Protein AF-A0A946Y4B0-F1 (afdb_monomer_lite)

Sequence (95 aa):
PLNNLMEDAATAEISRAQLWQWTHHATGILDEGRNVSPAWFKKLLGEEMARIEDRLGEDAFGSGHYPRAAKLLEQITLADKFLSFLTTVAYDELD

Secondary structure (DSSP, 8-state):
-BTTB---HHHHHHHHHHHHHHHHSTT-B-TTS-B--HHHHHHHHHHHHHHHHHHH-HHHHHHS-HHHHHHHHHHHHH-SS--S-HHHHHGGG--

Structure (mmCIF, N/CA/C/O backbone):
data_AF-A0A946Y4B0-F1
#
_entry.id   AF-A0A946Y4B0-F1
#
loop_
_atom_site.group_PDB
_atom_site.id
_atom_site.type_symbol
_atom_site.label_atom_id
_atom_site.label_alt_id
_atom_site.label_comp_id
_atom_site.label_asym_id
_atom_site.label_entity_id
_atom_site.label_seq_id
_atom_site.pdbx_PDB_ins_code
_atom_site.Cartn_x
_atom_site.Cartn_y
_atom_site.Cartn_z
_atom_site.occupancy
_atom_site.B_iso_or_equiv
_atom_site.auth_seq_id
_atom_site.auth_comp_id
_atom_site.auth_asym_id
_atom_site.auth_atom_id
_atom_site.pdbx_PDB_model_num
ATOM 1 N N . PRO A 1 1 ? -5.010 11.997 12.012 1.00 82.25 1 PRO A N 1
ATOM 2 C CA . PRO A 1 1 ? -3.566 12.327 12.095 1.00 82.25 1 PRO A CA 1
ATOM 3 C C . PRO A 1 1 ? -2.763 11.032 12.199 1.00 82.25 1 PRO A C 1
ATOM 5 O O . PRO A 1 1 ? -3.146 10.156 12.971 1.00 82.25 1 PRO A O 1
ATOM 8 N N . LEU A 1 2 ? -1.690 10.900 11.423 1.00 89.00 2 LEU A N 1
ATOM 9 C CA . LEU A 1 2 ? -0.784 9.751 11.473 1.00 89.00 2 LEU A CA 1
ATOM 10 C C . LEU A 1 2 ? 0.598 10.266 11.855 1.00 89.00 2 LEU A C 1
ATOM 12 O O . LEU A 1 2 ? 1.080 11.222 11.265 1.00 89.00 2 LEU A O 1
ATOM 16 N N . ASN A 1 3 ? 1.207 9.682 12.891 1.00 90.62 3 ASN A N 1
ATOM 17 C CA . ASN A 1 3 ? 2.526 10.092 13.393 1.00 90.62 3 ASN A CA 1
ATOM 18 C C . ASN A 1 3 ? 2.650 11.618 13.629 1.00 90.62 3 ASN A C 1
ATOM 20 O O . ASN A 1 3 ? 3.670 12.224 13.317 1.00 90.62 3 ASN A O 1
ATOM 24 N N . ASN A 1 4 ? 1.601 12.231 14.193 1.00 90.88 4 ASN A N 1
ATOM 25 C CA . ASN A 1 4 ? 1.474 13.676 14.447 1.00 90.88 4 ASN A CA 1
ATOM 26 C C . ASN A 1 4 ? 1.412 14.577 13.197 1.00 90.88 4 ASN A C 1
ATOM 28 O O . ASN A 1 4 ? 1.477 15.798 13.329 1.00 90.88 4 ASN A O 1
ATOM 32 N N . LEU A 1 5 ? 1.227 14.002 12.007 1.00 93.19 5 LEU A N 1
ATOM 33 C CA . LEU A 1 5 ? 1.039 14.726 10.752 1.00 93.19 5 LEU A CA 1
ATOM 34 C C . LEU A 1 5 ? -0.426 14.690 10.298 1.00 93.19 5 LEU A C 1
ATOM 36 O O . LEU A 1 5 ? -1.199 13.779 10.632 1.00 93.19 5 LEU A O 1
ATOM 40 N N . MET A 1 6 ? -0.814 15.728 9.556 1.00 94.31 6 MET A N 1
ATOM 41 C CA . MET A 1 6 ? -2.110 15.809 8.893 1.00 94.31 6 MET A CA 1
ATOM 42 C C . MET A 1 6 ? -1.975 15.193 7.506 1.00 94.31 6 MET A C 1
ATOM 44 O O . MET A 1 6 ? -1.536 15.860 6.576 1.00 94.31 6 MET A O 1
ATOM 48 N N . GLU A 1 7 ? -2.329 13.919 7.403 1.00 95.44 7 GLU A N 1
ATOM 49 C CA . GLU A 1 7 ? -2.312 13.207 6.131 1.00 95.44 7 GLU A CA 1
ATOM 50 C C . GLU A 1 7 ? -3.657 13.340 5.422 1.00 95.44 7 GLU A C 1
ATOM 52 O O . GLU A 1 7 ? -4.715 13.285 6.058 1.00 95.44 7 GLU A O 1
ATOM 57 N N . ASP A 1 8 ? -3.604 13.468 4.101 1.00 96.50 8 ASP A N 1
ATOM 58 C CA . ASP A 1 8 ? -4.759 13.424 3.214 1.00 96.50 8 ASP A CA 1
ATOM 59 C C . ASP A 1 8 ? -4.592 12.311 2.162 1.00 96.50 8 ASP A C 1
ATOM 61 O O . ASP A 1 8 ? -3.692 11.466 2.235 1.00 96.50 8 ASP A O 1
ATOM 65 N N . ALA A 1 9 ? -5.489 12.278 1.174 1.00 94.81 9 ALA A N 1
ATOM 66 C CA . ALA A 1 9 ? -5.420 11.290 0.104 1.00 94.81 9 ALA A CA 1
ATOM 67 C C . ALA A 1 9 ? -4.120 11.388 -0.713 1.00 94.81 9 ALA A C 1
ATOM 69 O O . ALA A 1 9 ? -3.644 10.362 -1.191 1.00 94.81 9 ALA A O 1
ATOM 70 N N . ALA A 1 10 ? -3.514 12.572 -0.854 1.00 95.44 10 ALA A N 1
ATOM 71 C CA . ALA A 1 10 ? -2.295 12.739 -1.638 1.00 95.44 10 ALA A CA 1
ATOM 72 C C . ALA A 1 10 ? -1.108 12.000 -0.999 1.00 95.44 10 ALA A C 1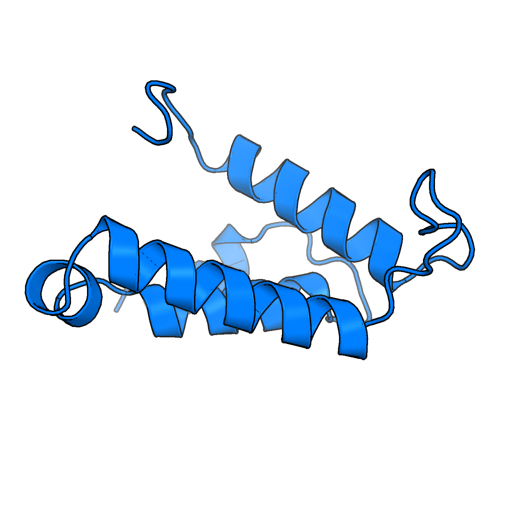
ATOM 74 O O . ALA A 1 10 ? -0.316 11.393 -1.724 1.00 95.44 10 ALA A O 1
ATOM 75 N N . THR A 1 11 ? -1.023 11.959 0.337 1.00 96.81 11 THR A N 1
ATOM 76 C CA . THR A 1 11 ? -0.023 11.137 1.042 1.00 96.81 11 THR A CA 1
ATOM 77 C C . THR A 1 11 ? -0.189 9.656 0.709 1.00 96.81 11 THR A C 1
ATOM 79 O O . THR A 1 11 ? 0.788 8.962 0.405 1.00 96.81 11 THR A O 1
ATOM 82 N N . ALA A 1 12 ? -1.424 9.153 0.732 1.00 97.00 12 ALA A N 1
ATOM 83 C CA . ALA A 1 12 ? -1.700 7.767 0.371 1.00 97.00 12 ALA A CA 1
ATOM 84 C C . ALA A 1 12 ? -1.373 7.490 -1.110 1.00 97.00 12 ALA A C 1
ATOM 86 O O . ALA A 1 12 ? -0.793 6.449 -1.423 1.00 97.00 12 ALA A O 1
ATOM 87 N N . GLU A 1 13 ? -1.666 8.437 -2.008 1.00 98.00 13 GLU A N 1
ATOM 88 C CA . GLU A 1 13 ? -1.381 8.326 -3.442 1.00 98.00 13 GLU A CA 1
ATOM 89 C C . GLU A 1 13 ? 0.116 8.242 -3.741 1.00 98.00 13 GLU A C 1
ATOM 91 O O . GLU A 1 13 ? 0.542 7.339 -4.464 1.00 98.00 13 GLU A O 1
ATOM 96 N N . ILE A 1 14 ? 0.939 9.128 -3.169 1.00 97.38 14 ILE A N 1
ATOM 97 C CA . ILE A 1 14 ? 2.386 9.068 -3.413 1.00 97.38 14 ILE A CA 1
ATOM 98 C C . ILE A 1 14 ? 3.000 7.799 -2.808 1.00 97.38 14 ILE A C 1
ATOM 100 O O . ILE A 1 14 ? 3.837 7.158 -3.445 1.00 97.38 14 ILE A O 1
ATOM 104 N N . SER A 1 15 ? 2.519 7.378 -1.633 1.00 97.69 15 SER A N 1
ATOM 105 C CA . SER A 1 15 ? 3.001 6.170 -0.952 1.00 97.69 15 SER A CA 1
ATOM 106 C C . SER A 1 15 ? 2.723 4.912 -1.778 1.00 97.69 15 SER A C 1
ATOM 108 O O . SER A 1 15 ? 3.636 4.135 -2.068 1.00 97.69 15 SER A O 1
ATOM 110 N N . ARG A 1 16 ? 1.474 4.715 -2.230 1.00 97.44 16 ARG A N 1
ATOM 111 C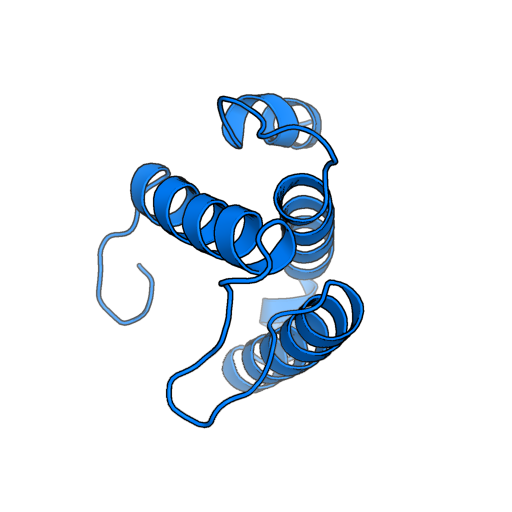 CA . ARG A 1 16 ? 1.119 3.550 -3.059 1.00 97.44 16 ARG A CA 1
ATOM 112 C C . ARG A 1 16 ? 1.770 3.607 -4.437 1.00 97.44 16 ARG A C 1
ATOM 114 O O . ARG A 1 16 ? 2.059 2.555 -5.006 1.00 97.44 16 ARG A O 1
ATOM 121 N N . ALA A 1 17 ? 2.021 4.806 -4.969 1.00 97.56 17 ALA A N 1
ATOM 122 C CA . ALA A 1 17 ? 2.663 4.957 -6.265 1.00 97.56 17 ALA A CA 1
ATOM 123 C C . ALA A 1 17 ? 4.134 4.540 -6.250 1.00 97.56 17 ALA A C 1
ATOM 125 O O . ALA A 1 17 ? 4.581 3.846 -7.164 1.00 97.56 17 ALA A O 1
ATOM 126 N N . GLN A 1 18 ? 4.860 4.896 -5.190 1.00 97.31 18 GLN A N 1
ATOM 127 C CA . GLN A 1 18 ? 6.239 4.461 -4.993 1.00 97.31 18 GLN A CA 1
ATOM 128 C C . GLN A 1 18 ? 6.329 2.940 -4.832 1.00 97.31 18 GLN A C 1
ATOM 130 O O . GLN A 1 18 ? 7.155 2.299 -5.482 1.00 97.31 18 GLN A O 1
ATOM 135 N N . LEU A 1 19 ? 5.431 2.349 -4.036 1.00 97.62 19 LEU A N 1
ATOM 136 C CA . LEU A 1 19 ? 5.353 0.896 -3.879 1.00 97.62 19 LEU A CA 1
ATOM 137 C C . LEU A 1 19 ? 5.073 0.194 -5.211 1.00 97.62 19 LEU A C 1
ATOM 139 O O . LEU A 1 19 ? 5.771 -0.761 -5.539 1.00 97.62 19 LEU A O 1
ATOM 143 N N . TRP A 1 20 ? 4.109 0.686 -5.999 1.00 98.12 20 TRP A N 1
ATOM 144 C CA . TRP A 1 20 ? 3.824 0.146 -7.333 1.00 98.12 20 TRP A CA 1
ATOM 145 C C . TRP A 1 20 ? 5.055 0.230 -8.243 1.00 98.12 20 TRP A C 1
ATOM 147 O O . TRP A 1 20 ? 5.417 -0.746 -8.893 1.00 98.12 20 TRP A O 1
ATOM 157 N N . GLN A 1 21 ? 5.749 1.372 -8.261 1.00 97.44 21 GLN A N 1
ATOM 158 C CA . GLN A 1 21 ? 6.939 1.546 -9.091 1.00 97.44 21 GLN A CA 1
ATOM 159 C C . GLN A 1 21 ? 8.036 0.541 -8.714 1.00 97.44 21 GLN A C 1
ATOM 161 O O . GLN A 1 21 ? 8.628 -0.096 -9.587 1.00 97.44 21 GLN A O 1
ATOM 166 N N . TRP A 1 22 ? 8.301 0.368 -7.420 1.00 97.44 22 TRP A N 1
ATOM 167 C CA . TRP A 1 22 ? 9.319 -0.566 -6.952 1.00 97.44 22 TRP A CA 1
ATOM 168 C C . TRP A 1 22 ? 8.956 -2.030 -7.207 1.00 97.44 22 TRP A C 1
ATOM 170 O O . TRP A 1 22 ? 9.843 -2.804 -7.551 1.00 97.44 22 TRP A O 1
ATOM 180 N N . THR A 1 23 ? 7.678 -2.408 -7.117 1.00 97.25 23 THR A N 1
ATOM 181 C CA . THR A 1 23 ? 7.246 -3.787 -7.403 1.00 97.25 23 THR A CA 1
ATOM 182 C C . THR A 1 23 ? 7.248 -4.147 -8.886 1.00 97.25 23 THR A C 1
ATOM 184 O O . THR A 1 23 ? 7.327 -5.333 -9.214 1.00 97.25 23 THR A O 1
ATOM 187 N N . HIS A 1 24 ? 7.188 -3.154 -9.780 1.00 96.25 24 HIS A N 1
ATOM 188 C CA . HIS A 1 24 ? 7.065 -3.365 -11.228 1.00 96.25 24 HIS A CA 1
ATOM 189 C C . HIS A 1 24 ? 8.368 -3.177 -12.011 1.00 96.25 24 HIS A C 1
ATOM 191 O O . HIS A 1 24 ? 8.497 -3.694 -13.123 1.00 96.25 24 HIS A O 1
ATOM 197 N N . HIS A 1 25 ? 9.346 -2.453 -11.467 1.00 94.00 25 HIS A N 1
ATOM 198 C CA . HIS A 1 25 ? 10.599 -2.173 -12.163 1.00 94.00 25 HIS A CA 1
ATOM 199 C C . HIS A 1 25 ? 11.778 -2.930 -11.553 1.00 94.00 25 HIS A C 1
ATOM 201 O O . HIS A 1 25 ? 11.959 -2.962 -10.342 1.00 94.00 25 HIS A O 1
ATOM 207 N N . ALA A 1 26 ? 12.665 -3.454 -12.406 1.00 86.88 26 ALA A N 1
ATOM 208 C CA . ALA A 1 26 ? 13.887 -4.144 -11.977 1.00 86.88 26 ALA A CA 1
ATOM 209 C C . ALA A 1 26 ? 14.850 -3.258 -11.157 1.00 86.88 26 ALA A C 1
ATOM 211 O O . ALA A 1 26 ? 15.763 -3.771 -10.517 1.00 86.88 26 ALA A O 1
ATOM 212 N N . THR A 1 27 ? 14.651 -1.938 -11.175 1.00 91.75 27 THR A N 1
ATOM 213 C CA . THR A 1 27 ? 15.388 -0.953 -10.373 1.00 91.75 27 THR A CA 1
ATOM 214 C C . THR A 1 27 ? 14.753 -0.678 -9.009 1.00 91.75 27 THR A C 1
ATOM 216 O O . THR A 1 27 ? 15.254 0.173 -8.282 1.00 91.75 27 THR A O 1
ATOM 219 N N . GLY A 1 28 ? 13.660 -1.358 -8.647 1.00 92.75 28 GLY A N 1
ATOM 220 C CA . GLY A 1 28 ? 13.071 -1.341 -7.307 1.00 92.75 28 GLY A CA 1
ATOM 221 C C . GLY A 1 28 ? 13.934 -2.107 -6.310 1.00 92.75 28 GLY A C 1
ATOM 222 O O . GLY A 1 28 ? 13.527 -3.138 -5.785 1.00 92.75 28 GLY A O 1
ATOM 223 N N . ILE A 1 29 ? 15.161 -1.638 -6.103 1.00 94.62 29 ILE A N 1
ATOM 224 C CA . ILE A 1 29 ? 16.153 -2.248 -5.227 1.00 94.62 29 ILE A CA 1
ATOM 225 C C . ILE A 1 29 ? 16.427 -1.265 -4.093 1.00 94.62 29 ILE A C 1
ATOM 227 O O . ILE A 1 29 ? 16.735 -0.103 -4.346 1.00 94.62 29 ILE A O 1
ATOM 231 N N . LEU A 1 30 ? 16.285 -1.733 -2.857 1.00 94.62 30 LEU A N 1
ATOM 232 C CA . LEU A 1 30 ? 16.606 -0.960 -1.660 1.00 94.62 30 LEU A CA 1
ATOM 233 C C . LEU A 1 30 ? 18.121 -0.752 -1.536 1.00 94.62 30 LEU A C 1
ATOM 235 O O . LEU A 1 30 ? 18.902 -1.486 -2.143 1.00 94.62 30 LEU A O 1
ATOM 239 N N . ASP A 1 31 ? 18.543 0.206 -0.716 1.00 94.25 31 ASP A N 1
ATOM 240 C CA . ASP A 1 31 ? 19.958 0.571 -0.560 1.00 94.25 31 ASP A CA 1
ATOM 241 C C . ASP A 1 31 ? 20.835 -0.611 -0.107 1.00 94.25 31 ASP A C 1
ATOM 243 O O . ASP A 1 31 ? 22.002 -0.715 -0.484 1.00 94.25 31 ASP A O 1
ATOM 247 N N . GLU A 1 32 ? 20.270 -1.558 0.647 1.00 94.31 32 GLU A N 1
ATOM 248 C CA . GLU A 1 32 ? 20.937 -2.796 1.059 1.00 94.31 32 GLU A CA 1
ATOM 249 C C . GLU A 1 32 ? 20.958 -3.902 -0.019 1.00 94.31 32 GLU A C 1
ATOM 251 O O . GLU A 1 32 ? 21.399 -5.022 0.243 1.00 94.31 32 GLU A O 1
ATOM 256 N N . GLY A 1 33 ? 20.474 -3.615 -1.231 1.00 93.88 33 GLY A N 1
ATOM 257 C CA . GLY A 1 33 ? 20.506 -4.513 -2.389 1.00 93.88 33 GLY A CA 1
ATOM 258 C C . GLY A 1 33 ? 19.294 -5.440 -2.533 1.00 93.88 33 GLY A C 1
ATOM 259 O O . GLY A 1 33 ? 19.299 -6.333 -3.384 1.00 93.88 33 GLY A O 1
ATOM 260 N N . ARG A 1 34 ? 18.242 -5.269 -1.725 1.00 94.56 34 ARG A N 1
ATOM 261 C CA . ARG A 1 34 ? 17.039 -6.115 -1.785 1.00 94.56 34 ARG A CA 1
ATOM 262 C C . ARG A 1 34 ? 16.078 -5.651 -2.876 1.00 94.56 34 ARG A C 1
ATOM 264 O O . ARG A 1 34 ? 15.624 -4.516 -2.852 1.00 94.56 34 ARG A O 1
ATOM 271 N N . ASN A 1 35 ? 15.676 -6.562 -3.760 1.00 95.62 35 ASN A N 1
ATOM 272 C CA . ASN A 1 35 ? 14.595 -6.318 -4.716 1.00 95.62 35 ASN A CA 1
ATOM 273 C C . ASN A 1 35 ? 13.218 -6.311 -4.018 1.00 95.62 35 ASN A C 1
ATOM 275 O O . ASN A 1 35 ? 12.863 -7.265 -3.312 1.00 95.62 35 ASN A O 1
ATOM 279 N N . VAL A 1 36 ? 12.425 -5.269 -4.264 1.00 97.00 36 VAL A N 1
ATOM 280 C CA . VAL A 1 36 ? 11.041 -5.112 -3.806 1.00 97.00 36 VAL A CA 1
ATOM 281 C C . VAL A 1 36 ? 10.110 -5.968 -4.673 1.00 97.00 36 VAL A C 1
ATOM 283 O O . VAL A 1 36 ? 9.332 -5.485 -5.479 1.00 97.00 36 VAL A O 1
ATOM 286 N N . SER A 1 37 ? 10.180 -7.289 -4.520 1.00 96.50 37 SER A N 1
ATOM 287 C CA . SER A 1 37 ? 9.282 -8.201 -5.247 1.00 96.50 37 SER A CA 1
ATOM 288 C C . SER A 1 37 ? 7.840 -8.166 -4.705 1.00 96.50 37 SER A C 1
ATOM 290 O O . SER A 1 37 ? 7.649 -7.907 -3.513 1.00 96.50 37 SER A O 1
ATOM 292 N N . PRO A 1 38 ? 6.820 -8.550 -5.503 1.00 96.88 38 PRO A N 1
ATOM 293 C CA . PRO A 1 38 ? 5.445 -8.713 -5.019 1.00 96.88 38 PRO A CA 1
ATOM 294 C C . PRO A 1 38 ? 5.325 -9.621 -3.789 1.00 96.88 38 PRO A C 1
ATOM 296 O O . PRO A 1 38 ? 4.594 -9.313 -2.852 1.00 96.88 38 PRO A O 1
ATOM 299 N N . ALA A 1 39 ? 6.076 -10.727 -3.756 1.00 97.12 39 ALA A N 1
ATOM 300 C CA . ALA A 1 39 ? 6.080 -11.649 -2.621 1.00 97.12 39 ALA A CA 1
ATOM 301 C C . ALA A 1 39 ? 6.646 -10.994 -1.352 1.00 97.12 39 ALA A C 1
ATOM 303 O O . ALA A 1 39 ? 6.109 -11.180 -0.259 1.00 97.12 39 ALA A O 1
ATOM 304 N N . TRP A 1 40 ? 7.712 -10.204 -1.498 1.00 97.25 40 TRP A N 1
ATOM 305 C CA . TRP A 1 40 ? 8.300 -9.477 -0.379 1.00 97.25 40 TRP A CA 1
ATOM 306 C C . TRP A 1 40 ? 7.384 -8.355 0.119 1.00 97.25 40 TRP A C 1
ATOM 308 O O . TRP A 1 40 ? 7.195 -8.227 1.325 1.00 97.25 40 TRP A O 1
ATOM 318 N N . PHE A 1 41 ? 6.749 -7.613 -0.789 1.00 98.06 41 PHE A N 1
ATOM 319 C CA . PHE A 1 41 ? 5.750 -6.605 -0.437 1.00 98.06 41 PHE A CA 1
ATOM 320 C C . PHE A 1 41 ? 4.582 -7.204 0.363 1.00 98.06 41 PHE A C 1
ATOM 322 O O . PHE A 1 41 ? 4.253 -6.678 1.420 1.00 98.06 41 PHE A O 1
ATOM 329 N N . LYS A 1 42 ? 4.002 -8.337 -0.068 1.00 98.31 42 LYS A N 1
ATOM 330 C CA . LYS A 1 42 ? 2.921 -9.009 0.684 1.00 98.31 42 LYS A CA 1
ATOM 331 C C . LYS A 1 42 ? 3.355 -9.421 2.088 1.00 98.31 42 LYS A C 1
ATOM 333 O O . LYS A 1 42 ? 2.596 -9.267 3.041 1.00 98.31 42 LYS A O 1
ATOM 338 N N . LYS A 1 43 ? 4.585 -9.929 2.220 1.00 98.19 43 LYS A N 1
ATOM 339 C CA . LYS A 1 43 ? 5.164 -10.255 3.527 1.00 98.19 43 LYS A CA 1
ATOM 340 C C . LYS A 1 43 ? 5.257 -9.004 4.407 1.00 98.19 43 LYS A C 1
ATOM 342 O O . LYS A 1 43 ? 4.791 -9.040 5.540 1.00 98.19 43 LYS A O 1
ATOM 347 N N . LEU A 1 44 ? 5.813 -7.914 3.877 1.00 97.88 44 LEU A N 1
ATOM 348 C CA . LEU A 1 44 ? 5.959 -6.654 4.605 1.00 97.88 44 LEU A CA 1
ATOM 349 C C . LEU A 1 44 ? 4.598 -6.068 5.008 1.00 97.88 44 LEU A C 1
ATOM 351 O O . LEU A 1 44 ? 4.438 -5.624 6.136 1.00 97.88 44 LEU A O 1
ATOM 355 N N . LEU A 1 45 ? 3.600 -6.124 4.123 1.00 98.44 45 LEU A N 1
ATOM 356 C CA . LEU A 1 45 ? 2.238 -5.680 4.417 1.00 98.44 45 LEU A CA 1
ATOM 357 C C . LEU A 1 45 ? 1.643 -6.431 5.619 1.00 98.44 45 LEU A C 1
ATOM 359 O O . LEU A 1 45 ? 1.047 -5.807 6.492 1.00 98.44 45 LEU A O 1
ATOM 363 N N . GLY A 1 46 ? 1.838 -7.752 5.694 1.00 98.31 46 GLY A N 1
ATOM 364 C CA . GLY A 1 46 ? 1.412 -8.554 6.844 1.00 98.31 46 GLY A CA 1
ATOM 365 C C . GLY A 1 46 ? 2.154 -8.199 8.138 1.00 98.31 46 GLY A C 1
ATOM 366 O O . GLY A 1 46 ? 1.531 -8.083 9.190 1.00 98.31 46 GLY A O 1
ATOM 367 N N . GLU A 1 47 ? 3.470 -7.981 8.060 1.00 98.50 47 GLU A N 1
ATOM 368 C CA . GLU A 1 47 ? 4.286 -7.558 9.208 1.00 98.50 47 GLU A CA 1
ATOM 369 C C . GLU A 1 47 ? 3.852 -6.184 9.744 1.00 98.50 47 GLU A C 1
ATOM 371 O O . GLU A 1 47 ? 3.718 -6.012 10.954 1.00 98.50 47 GLU A O 1
ATOM 376 N N . GLU A 1 48 ? 3.587 -5.214 8.866 1.00 98.12 48 GLU A N 1
ATOM 377 C CA . GLU A 1 48 ? 3.123 -3.882 9.270 1.00 98.12 48 GLU A CA 1
ATOM 378 C C . GLU A 1 48 ? 1.691 -3.907 9.816 1.00 98.12 48 GLU A C 1
ATOM 380 O O . GLU A 1 48 ? 1.386 -3.188 10.765 1.00 98.12 48 GLU A O 1
ATOM 385 N N . MET A 1 49 ? 0.825 -4.776 9.288 1.00 97.88 49 MET A N 1
ATOM 386 C CA . MET A 1 49 ? -0.517 -4.987 9.836 1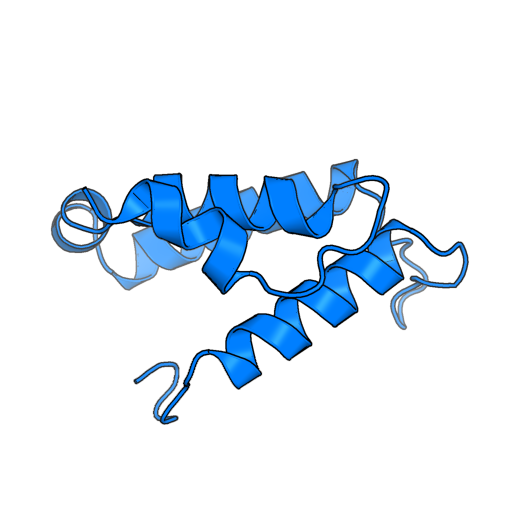.00 97.88 49 MET A CA 1
ATOM 387 C C . MET A 1 49 ? -0.479 -5.506 11.275 1.00 97.88 49 MET A C 1
ATOM 389 O O . MET A 1 49 ? -1.177 -4.953 12.123 1.00 97.88 49 MET A O 1
ATOM 393 N N . ALA A 1 50 ? 0.386 -6.480 11.571 1.00 97.69 50 ALA A N 1
ATOM 394 C CA . ALA A 1 50 ? 0.584 -6.966 12.937 1.00 97.69 50 ALA A CA 1
ATOM 395 C C . ALA A 1 50 ? 1.092 -5.851 13.872 1.00 97.69 50 ALA A C 1
ATOM 397 O O . ALA A 1 50 ? 0.586 -5.679 14.974 1.00 97.69 50 ALA A O 1
ATOM 398 N N . ARG A 1 51 ? 2.029 -5.009 13.410 1.00 97.62 51 ARG A N 1
ATOM 399 C CA . ARG A 1 51 ? 2.511 -3.854 14.197 1.00 97.62 51 ARG A CA 1
ATOM 400 C C . ARG A 1 51 ? 1.427 -2.810 14.453 1.00 97.62 51 ARG A C 1
ATOM 402 O O . ARG A 1 51 ? 1.439 -2.144 15.488 1.00 97.62 51 ARG A O 1
ATOM 409 N N . ILE A 1 52 ? 0.532 -2.600 13.488 1.00 96.06 52 ILE A N 1
ATOM 410 C CA . ILE A 1 52 ? -0.605 -1.690 13.643 1.00 96.06 52 ILE A CA 1
ATOM 411 C C . ILE A 1 52 ? -1.572 -2.243 14.693 1.00 96.06 52 ILE A C 1
ATOM 413 O O . ILE A 1 52 ? -1.989 -1.479 15.561 1.00 96.06 52 ILE A O 1
ATOM 417 N N . GLU A 1 53 ? -1.874 -3.539 14.644 1.00 96.56 53 GLU A N 1
ATOM 418 C CA . GLU A 1 53 ? -2.689 -4.232 15.647 1.00 96.56 53 GLU A CA 1
ATOM 419 C C . GLU A 1 53 ? -2.076 -4.114 17.049 1.00 96.56 53 GLU A C 1
ATOM 421 O O . GLU A 1 53 ? -2.735 -3.602 17.953 1.00 96.56 53 GLU A O 1
ATOM 426 N N . ASP A 1 54 ? -0.785 -4.426 17.205 1.00 97.06 54 ASP A N 1
ATOM 427 C CA . ASP A 1 54 ? -0.056 -4.294 18.476 1.00 97.06 54 ASP A CA 1
ATOM 428 C C . ASP A 1 54 ? -0.100 -2.863 19.037 1.00 97.06 54 ASP A C 1
ATOM 430 O O . ASP A 1 54 ? -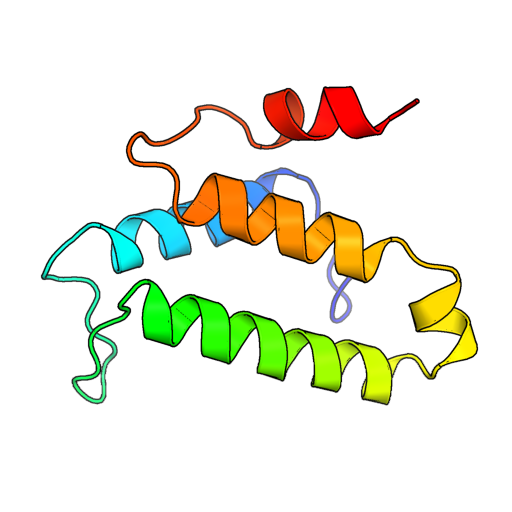0.223 -2.648 20.245 1.00 97.06 54 ASP A O 1
ATOM 434 N N . ARG A 1 55 ? 0.014 -1.852 18.165 1.00 94.81 55 ARG A N 1
ATOM 435 C CA . ARG A 1 55 ? 0.037 -0.437 18.567 1.00 94.81 55 ARG A CA 1
ATOM 436 C C . ARG A 1 55 ? -1.337 0.088 18.981 1.00 94.81 55 ARG 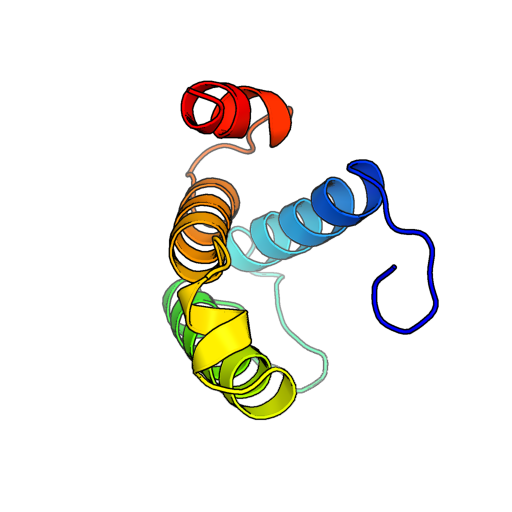A C 1
ATOM 438 O O . ARG A 1 55 ? -1.403 1.000 19.804 1.00 94.81 55 ARG A O 1
ATOM 445 N N . LEU A 1 56 ? -2.406 -0.408 18.365 1.00 94.00 56 LEU A N 1
ATOM 446 C CA . LEU A 1 56 ? -3.771 0.068 18.601 1.00 94.00 56 LEU A CA 1
ATOM 447 C C . LEU A 1 56 ? -4.504 -0.748 19.670 1.00 94.00 56 LEU A C 1
ATOM 449 O O . LEU A 1 56 ? -5.392 -0.211 20.331 1.00 94.00 56 LEU A O 1
ATOM 453 N N . GLY A 1 57 ? -4.117 -2.011 19.851 1.00 95.31 57 GLY A N 1
ATOM 454 C CA . GLY A 1 57 ? -4.847 -2.999 20.637 1.00 95.31 57 GLY A CA 1
ATOM 455 C C . GLY A 1 57 ? -5.994 -3.641 19.848 1.00 95.31 57 GLY A C 1
ATOM 456 O O . GLY A 1 57 ? -6.548 -3.039 18.923 1.00 95.31 57 GLY A O 1
ATOM 457 N N . GLU A 1 58 ? -6.366 -4.861 20.248 1.00 92.44 58 GLU A N 1
ATOM 458 C CA . GLU A 1 58 ? -7.351 -5.707 19.552 1.00 92.44 58 GLU A CA 1
ATOM 459 C C . GLU A 1 58 ? -8.698 -5.001 19.330 1.00 92.44 58 GLU A C 1
ATOM 461 O O . GLU A 1 58 ? -9.244 -5.053 18.230 1.00 92.44 58 GLU A O 1
ATOM 466 N N . ASP A 1 59 ? -9.215 -4.275 20.328 1.00 92.06 59 ASP A N 1
ATOM 467 C CA . ASP A 1 59 ? -10.524 -3.612 20.231 1.00 92.06 59 ASP A CA 1
ATOM 468 C C . ASP A 1 59 ? -10.545 -2.492 19.174 1.00 92.06 59 ASP A C 1
ATOM 470 O O . ASP A 1 59 ? -11.465 -2.396 18.353 1.00 92.06 59 ASP A O 1
ATOM 474 N N . ALA A 1 60 ? -9.527 -1.626 19.171 1.00 93.12 60 ALA A N 1
ATOM 475 C CA . ALA A 1 60 ? -9.438 -0.512 18.226 1.00 93.12 60 ALA A CA 1
ATOM 476 C C . ALA A 1 60 ? -9.091 -0.998 16.813 1.00 93.12 60 ALA A C 1
ATOM 478 O O . ALA A 1 60 ? -9.593 -0.461 15.825 1.00 93.12 60 ALA A O 1
ATOM 479 N N . PHE A 1 61 ? -8.263 -2.038 16.709 1.00 94.00 61 PHE A N 1
ATOM 480 C CA . PHE A 1 61 ? -7.958 -2.671 15.434 1.00 94.00 61 PHE A CA 1
ATOM 481 C C . PHE A 1 61 ? -9.186 -3.385 14.849 1.00 94.00 61 PHE A C 1
ATOM 483 O O . PHE A 1 61 ? -9.526 -3.171 13.685 1.00 94.00 61 PHE A O 1
ATOM 490 N N . GLY A 1 62 ? -9.894 -4.172 15.663 1.00 91.62 62 GLY A N 1
ATOM 491 C CA . GLY A 1 62 ? -11.062 -4.955 15.258 1.00 91.62 62 GLY A CA 1
ATOM 492 C C . GLY A 1 62 ? -12.294 -4.116 14.909 1.00 91.62 62 GLY A C 1
ATOM 493 O O . GLY A 1 62 ? -13.084 -4.516 14.057 1.00 91.62 62 GLY A O 1
ATOM 494 N N . SER A 1 63 ? -12.448 -2.939 15.521 1.00 93.44 63 SER A N 1
ATOM 495 C CA . SER A 1 63 ? -13.495 -1.968 15.161 1.00 93.44 63 SER A CA 1
ATOM 496 C C . SER A 1 63 ? -13.144 -1.103 13.943 1.00 93.44 63 SER A C 1
ATOM 498 O O . SER A 1 63 ? -14.025 -0.458 13.373 1.00 93.44 63 SER A O 1
ATOM 500 N N . GLY A 1 64 ? -11.874 -1.086 13.529 1.00 93.62 64 GLY A N 1
ATOM 501 C CA . GLY A 1 64 ? -11.411 -0.382 12.339 1.00 93.62 64 GLY A CA 1
ATOM 502 C C . GLY A 1 64 ? -11.575 -1.183 11.043 1.00 93.62 64 GLY A C 1
ATOM 503 O O . GLY A 1 64 ? -11.972 -2.345 11.017 1.00 93.62 64 GLY A O 1
ATOM 504 N N . HIS A 1 65 ? -11.204 -0.560 9.923 1.00 95.00 65 HIS A N 1
ATOM 505 C CA . HIS A 1 65 ? -11.249 -1.179 8.592 1.00 95.00 65 HIS A CA 1
ATOM 506 C C . HIS A 1 65 ? -9.866 -1.634 8.093 1.00 95.00 65 HIS A C 1
ATOM 508 O O . HIS A 1 65 ? -9.646 -1.724 6.885 1.00 95.00 65 HIS A O 1
ATOM 514 N N . TYR A 1 66 ? -8.918 -1.923 8.994 1.00 95.75 66 TYR A N 1
ATOM 515 C CA . TYR A 1 66 ? -7.528 -2.237 8.632 1.00 95.75 66 TYR A CA 1
ATOM 516 C C . TYR A 1 66 ? -7.389 -3.437 7.681 1.00 95.75 66 TYR A C 1
ATOM 518 O O . TYR A 1 66 ? -6.688 -3.296 6.677 1.00 95.75 66 TYR A O 1
ATOM 526 N N . PRO A 1 67 ? -8.079 -4.583 7.886 1.00 94.50 67 PRO A N 1
ATOM 527 C CA . PRO A 1 67 ? -7.985 -5.707 6.950 1.00 94.50 67 PRO A CA 1
ATOM 528 C C . PRO A 1 67 ? -8.468 -5.353 5.537 1.00 94.50 67 PRO A C 1
ATOM 530 O O . PRO A 1 67 ? -7.868 -5.762 4.542 1.00 94.50 67 PRO A O 1
ATOM 533 N N . ARG A 1 68 ? -9.534 -4.549 5.441 1.00 94.38 68 ARG A N 1
ATOM 534 C CA . ARG A 1 68 ? -10.072 -4.063 4.163 1.00 94.38 68 ARG A CA 1
ATOM 535 C C . ARG A 1 68 ? -9.103 -3.083 3.497 1.00 94.38 68 ARG A C 1
ATOM 537 O O . ARG A 1 68 ? -8.816 -3.232 2.313 1.00 94.38 68 ARG A O 1
ATOM 544 N N . ALA A 1 69 ? -8.541 -2.147 4.262 1.00 96.12 69 ALA A N 1
ATOM 545 C CA . ALA A 1 69 ? -7.545 -1.195 3.776 1.00 96.12 69 ALA A CA 1
ATOM 546 C C . ALA A 1 69 ? -6.273 -1.891 3.262 1.00 96.12 69 ALA A C 1
ATOM 548 O O . ALA A 1 69 ? -5.771 -1.535 2.199 1.00 96.12 69 ALA A O 1
ATOM 549 N N . ALA A 1 70 ? -5.784 -2.920 3.964 1.00 97.38 70 ALA A N 1
ATOM 550 C CA . ALA A 1 70 ? -4.634 -3.709 3.528 1.00 97.38 70 ALA A CA 1
ATOM 551 C C . ALA A 1 70 ? -4.907 -4.440 2.208 1.00 97.38 70 ALA A C 1
ATOM 553 O O . ALA A 1 70 ? -4.082 -4.394 1.298 1.00 97.38 70 ALA A O 1
ATOM 554 N N . LYS A 1 71 ? -6.089 -5.054 2.068 1.00 96.44 71 LYS A N 1
ATOM 555 C CA . LYS A 1 71 ? -6.498 -5.715 0.821 1.00 96.44 71 LYS A CA 1
ATOM 556 C C . LYS A 1 71 ? -6.557 -4.731 -0.351 1.00 96.44 71 LYS A C 1
ATOM 558 O O . LYS A 1 71 ? -6.066 -5.045 -1.433 1.00 96.44 71 LYS A O 1
ATOM 563 N N . LEU A 1 72 ? -7.127 -3.546 -0.130 1.00 96.56 72 LEU A N 1
ATOM 564 C CA . LEU A 1 72 ? -7.189 -2.495 -1.143 1.00 96.56 72 LEU A CA 1
ATOM 565 C C . LEU A 1 72 ? -5.784 -2.023 -1.542 1.00 96.56 72 LEU A C 1
ATOM 567 O O . LEU A 1 72 ? -5.492 -1.918 -2.732 1.00 96.56 72 LEU A O 1
ATOM 571 N N . LEU A 1 73 ? -4.902 -1.789 -0.565 1.00 97.75 73 LEU A N 1
ATOM 572 C CA . LEU A 1 73 ? -3.514 -1.405 -0.818 1.00 97.75 73 LEU A CA 1
ATOM 573 C C . LEU A 1 73 ? -2.774 -2.482 -1.623 1.00 97.75 73 LEU A C 1
ATOM 575 O O . LEU A 1 73 ? -2.110 -2.159 -2.604 1.00 97.75 73 LEU A O 1
ATOM 579 N N . GLU A 1 74 ? -2.934 -3.759 -1.266 1.00 97.94 74 GLU A N 1
ATOM 580 C CA . GLU A 1 74 ? -2.352 -4.866 -2.028 1.00 97.94 74 GLU A CA 1
ATOM 581 C C . GLU A 1 74 ? -2.829 -4.859 -3.482 1.00 97.94 74 GLU A C 1
ATOM 583 O O . GLU A 1 74 ? -2.010 -4.928 -4.401 1.00 97.94 74 GLU A O 1
ATOM 588 N N . GLN A 1 75 ? -4.140 -4.731 -3.694 1.00 96.38 75 GLN A N 1
ATOM 589 C CA . GLN A 1 75 ? -4.741 -4.711 -5.023 1.00 96.38 75 GLN A CA 1
ATOM 590 C C . GLN A 1 75 ? -4.174 -3.584 -5.890 1.00 96.38 75 GLN A C 1
ATOM 592 O O . GLN A 1 75 ? -3.773 -3.834 -7.025 1.00 96.38 75 GLN A O 1
ATOM 597 N N . ILE A 1 76 ? -4.132 -2.349 -5.382 1.00 96.81 76 ILE A N 1
ATOM 598 C CA . ILE A 1 76 ? -3.684 -1.199 -6.180 1.00 96.81 76 ILE A CA 1
ATOM 599 C C . ILE A 1 76 ? -2.164 -1.185 -6.388 1.00 96.81 76 ILE A C 1
ATOM 601 O O . ILE A 1 76 ? -1.697 -0.694 -7.414 1.00 96.81 76 ILE A O 1
ATOM 605 N N . THR A 1 77 ? -1.384 -1.726 -5.447 1.00 97.69 77 THR A N 1
ATOM 606 C CA . THR A 1 77 ? 0.081 -1.806 -5.553 1.00 97.69 77 THR A CA 1
ATOM 607 C C . THR A 1 77 ? 0.537 -2.925 -6.486 1.00 97.69 77 THR A C 1
ATOM 609 O O . THR A 1 77 ? 1.580 -2.786 -7.122 1.00 97.69 77 THR A O 1
ATOM 612 N N . LEU A 1 78 ? -0.217 -4.023 -6.585 1.00 97.38 78 LEU A N 1
ATOM 613 C CA . LEU A 1 78 ? 0.137 -5.187 -7.407 1.00 97.38 78 LEU A CA 1
ATOM 614 C C . LEU A 1 78 ? -0.639 -5.282 -8.726 1.00 97.38 78 LEU A C 1
ATOM 616 O O . LEU A 1 78 ? -0.491 -6.268 -9.443 1.00 97.38 78 LEU A O 1
ATOM 620 N N . ALA A 1 79 ? -1.466 -4.290 -9.051 1.00 97.38 79 ALA A N 1
ATOM 621 C CA . ALA A 1 79 ? -2.155 -4.233 -10.333 1.00 97.38 79 ALA A CA 1
ATOM 622 C C . ALA A 1 79 ? -1.159 -4.067 -11.492 1.00 97.38 79 ALA A C 1
ATOM 624 O O . ALA A 1 79 ? -0.350 -3.145 -11.466 1.00 97.38 79 ALA A O 1
ATOM 625 N N . ASP A 1 80 ? -1.301 -4.870 -12.554 1.00 96.00 80 ASP A N 1
ATOM 626 C CA . ASP A 1 80 ? -0.423 -4.835 -13.742 1.00 96.00 80 ASP A CA 1
ATOM 627 C C . ASP A 1 80 ? -0.279 -3.436 -14.366 1.00 96.00 80 ASP A C 1
ATOM 629 O O . ASP A 1 80 ? 0.738 -3.096 -14.973 1.00 96.00 80 ASP A O 1
ATOM 633 N N . LYS A 1 81 ? -1.335 -2.623 -14.262 1.00 96.56 81 LYS A N 1
ATOM 634 C CA . LYS A 1 81 ? -1.358 -1.235 -14.719 1.00 96.56 81 LYS A CA 1
ATOM 635 C C . LYS A 1 81 ? -1.490 -0.305 -13.531 1.00 96.56 81 LYS A C 1
ATOM 637 O O . LYS A 1 81 ? -2.305 -0.532 -12.639 1.00 96.56 81 LYS A O 1
ATOM 642 N N . PHE A 1 82 ? -0.768 0.806 -13.603 1.00 96.69 82 PHE A N 1
ATOM 643 C CA . PHE A 1 82 ? -0.913 1.882 -12.642 1.00 96.69 82 PHE A CA 1
ATOM 644 C C . PHE A 1 82 ? -2.317 2.490 -12.720 1.00 96.69 82 PHE A C 1
ATOM 646 O O . PHE A 1 82 ? -2.700 3.084 -13.731 1.00 96.69 82 PHE A O 1
ATOM 653 N N . LEU A 1 83 ? -3.080 2.351 -11.640 1.00 95.25 83 LEU A N 1
ATOM 654 C CA . LEU A 1 83 ? -4.398 2.965 -11.512 1.00 95.25 83 LEU A CA 1
ATOM 655 C C . LEU A 1 83 ? -4.249 4.470 -11.272 1.00 95.25 83 LEU A C 1
ATOM 657 O O . LEU A 1 83 ? -3.398 4.893 -10.489 1.00 95.25 83 LEU A O 1
ATOM 661 N N . SER A 1 84 ? -5.066 5.290 -11.934 1.00 93.88 84 SER A N 1
ATOM 662 C CA . SER A 1 84 ? -4.922 6.750 -11.868 1.00 93.88 84 SER A CA 1
ATOM 663 C C . SER A 1 84 ? -5.169 7.306 -10.467 1.00 93.88 84 SER A C 1
ATOM 665 O O . SER A 1 84 ? -4.382 8.129 -10.014 1.00 93.88 84 SER A O 1
ATOM 667 N N . PHE A 1 85 ? -6.192 6.811 -9.765 1.00 95.94 85 PHE A N 1
ATOM 668 C CA . PHE A 1 85 ? -6.549 7.270 -8.423 1.00 95.94 85 PHE A CA 1
ATOM 669 C C . PHE A 1 85 ? -6.955 6.096 -7.537 1.00 95.94 85 PHE A C 1
ATOM 671 O O . PHE A 1 85 ? -7.761 5.258 -7.948 1.00 95.94 85 PHE A O 1
ATOM 678 N N . LEU A 1 86 ? -6.438 6.057 -6.307 1.00 95.38 86 LEU A N 1
ATOM 679 C CA . LEU A 1 86 ? -6.862 5.083 -5.301 1.00 95.38 86 LEU A CA 1
ATOM 680 C C . LEU A 1 86 ? -8.330 5.296 -4.929 1.00 95.38 86 LEU A C 1
ATOM 682 O O . LEU A 1 86 ? -9.047 4.337 -4.658 1.00 95.38 86 LEU A O 1
ATOM 686 N N . THR A 1 87 ? -8.790 6.550 -4.953 1.00 95.38 87 THR A N 1
ATOM 687 C CA . THR A 1 87 ? -10.148 6.922 -4.548 1.00 95.38 87 THR A CA 1
ATOM 688 C C . THR A 1 87 ? -11.204 6.329 -5.463 1.00 95.38 87 THR A C 1
ATOM 690 O O . THR A 1 87 ? -12.269 5.991 -4.974 1.00 95.38 87 THR A O 1
ATOM 693 N N . THR A 1 88 ? -10.917 6.132 -6.753 1.00 92.62 88 THR A N 1
ATOM 694 C CA . THR A 1 88 ? -11.851 5.471 -7.676 1.00 92.62 88 THR A CA 1
ATOM 695 C C . THR A 1 88 ? -12.092 4.016 -7.290 1.00 92.62 88 THR A C 1
ATOM 697 O O . THR A 1 88 ? -13.219 3.556 -7.372 1.00 92.62 88 THR A O 1
ATOM 700 N N . VAL A 1 89 ? -11.053 3.306 -6.842 1.00 91.00 89 VAL A N 1
ATOM 701 C CA . VAL A 1 89 ? -11.181 1.910 -6.393 1.00 91.00 89 VAL A CA 1
ATOM 702 C C . VAL A 1 89 ? -11.833 1.846 -5.014 1.00 91.00 89 VAL A C 1
ATOM 704 O O . VAL A 1 89 ? -12.660 0.984 -4.755 1.00 91.00 89 VAL A O 1
ATOM 707 N N . ALA A 1 90 ? -11.465 2.771 -4.127 1.00 93.12 90 ALA A N 1
ATOM 708 C CA . ALA A 1 90 ? -11.992 2.830 -2.769 1.00 93.12 90 ALA A CA 1
ATOM 709 C C . ALA A 1 90 ? -13.456 3.290 -2.706 1.00 93.12 90 A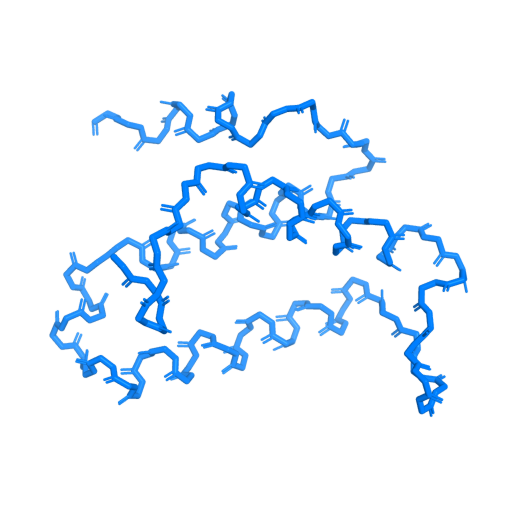LA A C 1
ATOM 711 O O . ALA A 1 90 ? -14.109 3.068 -1.692 1.00 93.12 90 ALA A O 1
ATOM 712 N N . TYR A 1 91 ? -13.960 3.968 -3.742 1.00 92.62 91 TYR A N 1
ATOM 713 C CA . TYR A 1 91 ? -15.319 4.511 -3.743 1.00 92.62 91 TYR A CA 1
ATOM 714 C C . TYR A 1 91 ? -16.376 3.410 -3.630 1.00 92.62 91 TYR A C 1
ATOM 716 O O . TYR A 1 91 ? -17.368 3.596 -2.935 1.00 92.62 91 TYR A O 1
ATOM 724 N N . ASP A 1 92 ? -16.109 2.249 -4.230 1.00 86.38 92 ASP A N 1
ATOM 725 C CA . ASP A 1 92 ? -16.972 1.065 -4.165 1.00 86.38 92 ASP A CA 1
ATOM 726 C C . ASP A 1 92 ? -17.034 0.446 -2.751 1.00 86.38 92 ASP A C 1
ATOM 728 O O . ASP A 1 92 ? -17.862 -0.416 -2.483 1.00 86.38 92 ASP A O 1
ATOM 732 N N . GLU A 1 93 ? -16.164 0.873 -1.829 1.00 85.81 93 GLU A N 1
ATOM 733 C CA . GLU A 1 93 ? -16.104 0.379 -0.446 1.00 85.81 93 GLU A CA 1
ATOM 734 C C . GLU A 1 93 ? -16.838 1.297 0.556 1.00 85.81 93 GLU A C 1
ATOM 736 O O . GLU A 1 93 ? -16.780 1.035 1.761 1.00 85.81 93 GLU A O 1
ATOM 741 N N . LEU A 1 94 ? -17.477 2.379 0.085 1.00 84.19 94 LEU A N 1
ATOM 742 C CA . LEU A 1 94 ? -18.137 3.407 0.910 1.00 84.19 94 LEU A CA 1
ATOM 743 C C . LEU A 1 94 ? -19.613 3.129 1.251 1.00 84.19 94 LEU A C 1
ATOM 745 O O . LEU A 1 94 ? -20.233 3.986 1.884 1.00 84.19 94 LEU A O 1
ATOM 749 N N . ASP A 1 95 ? -20.159 1.984 0.838 1.00 62.19 95 ASP A N 1
ATOM 750 C CA . ASP A 1 95 ? -21.545 1.576 1.129 1.00 62.19 95 ASP A CA 1
ATOM 751 C C . ASP A 1 95 ? -21.881 1.532 2.635 1.00 62.19 95 ASP A C 1
ATOM 753 O O . ASP A 1 95 ? -21.104 0.934 3.423 1.00 62.19 95 ASP A O 1
#

Foldseek 3Di:
DPPPDDDDQVVVVVVLVLLLVQQQDPPVADPVGDRSHLVNVLVVLVVVLVVVCVVQDVVRSVPDCSVVVSVLSSCQSPPPDHDPGSCVVCVVVPD

pLDDT: mean 94.75, std 4.61, range [62.19, 98.5]

Radius of gyration: 14.27 Å; chains: 1; bounding box: 42×28×35 Å